Protein AF-A0A958FL76-F1 (afdb_monomer)

Radius of gyration: 14.58 Å; Cα contacts (8 Å, |Δi|>4): 180; chains: 1; bounding box: 33×25×36 Å

Nearest PDB structures (foldseek):
  4yz2-assembly1_A  TM=7.006E-01  e=4.751E-01  Streptococcus pneumoniae
  8gn6-assembly3_C  TM=6.668E-01  e=3.957E-01  Porphyromonas gingivalis
  4yw5-assembly1_A  TM=5.425E-01  e=5.366E-01  Streptococcus pneumoniae TIGR4
  7lbv-assembly1_A  TM=5.139E-01  e=4.470E-01  Cutibacterium acnes
  4yz3-assembly1_A  TM=5.208E-01  e=8.222E-01  Streptococcus pneumoniae TIGR4

Sequence (87 aa):
RHSVENMRTRPYPFITADNSFGPYRGRLYLVYAKNEPDGSGFKPDIWCRYSDDQGATWTSATRINDDPNPLDNHQWAPAIWCDKETG

Foldseek 3Di:
DDDDPNHDFQFDKDKDAQQAPDPQHGKIKIKGWDDVVPPLRQQTFIWIWIDSPNPPDIDPIDGDDDDPDSSPHHDGDDDDDHDHH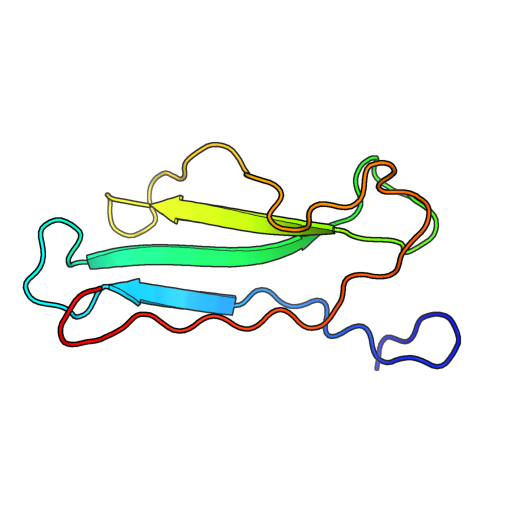HD

Mean predicted aligned error: 3.67 Å

pLDDT: mean 92.32, std 6.72, range [56.25, 98.75]

Secondary structure (DSSP, 8-state):
--EETTEE-----EEEE--SSSTTTT-EEEEEEEESSTTSSS-EEEEEEEESSTTS--PPPEE----S-TTT-----------TTT-

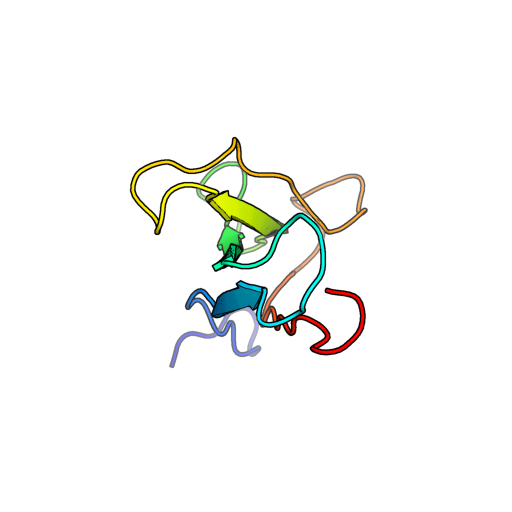Structure (mmCIF, N/CA/C/O backbone):
data_AF-A0A958FL76-F1
#
_entry.id   AF-A0A958FL76-F1
#
loop_
_atom_site.group_PDB
_atom_site.id
_atom_site.type_symbol
_atom_site.label_atom_id
_atom_site.label_alt_id
_atom_site.label_comp_id
_atom_site.label_asym_id
_atom_site.label_entity_id
_atom_site.label_seq_id
_atom_site.pdbx_PDB_ins_code
_atom_site.Cartn_x
_atom_site.Cartn_y
_atom_site.Cartn_z
_atom_site.occupancy
_atom_site.B_iso_or_equiv
_atom_site.auth_seq_id
_atom_site.auth_comp_id
_atom_site.auth_asym_id
_atom_site.auth_atom_id
_atom_site.pdbx_PDB_model_num
ATOM 1 N N . ARG A 1 1 ? 2.095 -15.586 -17.356 1.00 56.25 1 ARG A N 1
ATOM 2 C CA . ARG A 1 1 ? 3.082 -15.440 -16.256 1.00 56.25 1 ARG A CA 1
ATOM 3 C C . ARG A 1 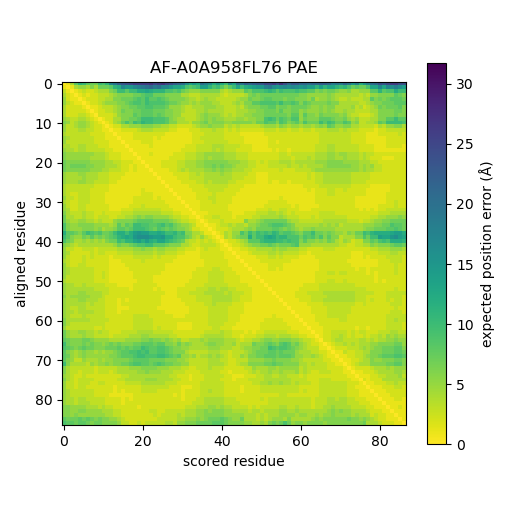1 ? 3.985 -14.270 -16.613 1.00 56.25 1 ARG A C 1
ATOM 5 O O . ARG A 1 1 ? 4.537 -14.309 -17.700 1.00 56.25 1 ARG A O 1
ATOM 12 N N . HIS A 1 2 ? 4.059 -13.231 -15.781 1.00 74.06 2 HIS A N 1
ATOM 13 C CA . HIS A 1 2 ? 4.989 -12.121 -16.008 1.00 74.06 2 HIS A CA 1
ATOM 14 C C . HIS A 1 2 ? 6.292 -12.418 -15.272 1.00 74.06 2 HIS A C 1
ATOM 16 O O . HIS A 1 2 ? 6.267 -12.803 -14.098 1.00 74.06 2 HIS A O 1
ATOM 22 N N . SER A 1 3 ? 7.400 -12.308 -15.995 1.00 85.06 3 SER A N 1
ATOM 23 C CA . SER A 1 3 ? 8.743 -12.518 -15.477 1.00 85.06 3 SER A CA 1
ATOM 24 C C . SER A 1 3 ? 9.670 -11.418 -15.963 1.00 85.06 3 SER A C 1
ATOM 26 O O . SER A 1 3 ? 9.559 -10.996 -17.112 1.00 85.06 3 SER A O 1
ATOM 28 N N . VAL A 1 4 ? 10.583 -11.004 -15.098 1.00 87.81 4 VAL A N 1
ATOM 29 C CA . VAL A 1 4 ? 11.654 -10.039 -15.363 1.00 87.81 4 VAL A CA 1
ATOM 30 C C . VAL A 1 4 ? 12.937 -10.739 -14.960 1.00 87.81 4 VAL A C 1
ATOM 32 O O . VAL A 1 4 ? 12.977 -11.326 -13.885 1.00 87.81 4 VAL A O 1
ATOM 35 N N . GLU A 1 5 ? 13.937 -10.769 -15.842 1.00 88.62 5 GLU A N 1
ATOM 36 C CA . GLU A 1 5 ? 15.234 -11.406 -15.550 1.00 88.62 5 GLU A CA 1
ATOM 37 C C . GLU A 1 5 ? 15.101 -12.848 -15.010 1.00 88.62 5 GLU A C 1
ATOM 39 O O . GLU A 1 5 ? 15.778 -13.262 -14.077 1.00 88.62 5 GLU A O 1
ATOM 44 N N . ASN A 1 6 ? 14.184 -13.631 -15.590 1.00 88.94 6 ASN A N 1
ATOM 45 C CA . ASN A 1 6 ? 13.839 -14.996 -15.159 1.00 88.94 6 ASN A CA 1
ATOM 46 C C . ASN A 1 6 ? 13.225 -15.124 -13.744 1.00 88.94 6 ASN A C 1
ATOM 48 O O . ASN A 1 6 ? 12.972 -16.239 -13.290 1.00 88.94 6 ASN A O 1
ATOM 52 N N . MET A 1 7 ? 12.886 -14.016 -13.080 1.00 86.88 7 MET A N 1
ATOM 53 C CA . MET A 1 7 ? 12.170 -13.972 -11.803 1.00 86.88 7 MET A CA 1
ATOM 54 C C . MET A 1 7 ? 10.679 -13.667 -12.000 1.00 86.88 7 MET A C 1
ATOM 56 O O . MET A 1 7 ? 10.291 -12.865 -12.848 1.00 86.88 7 MET A O 1
ATOM 60 N N . ARG A 1 8 ? 9.805 -14.288 -11.199 1.00 87.06 8 ARG A N 1
ATOM 61 C CA . ARG A 1 8 ? 8.366 -13.975 -11.170 1.00 87.06 8 ARG A CA 1
ATOM 62 C C . ARG A 1 8 ? 8.126 -12.642 -10.455 1.00 87.06 8 ARG A C 1
ATOM 64 O O . ARG A 1 8 ? 8.557 -12.475 -9.325 1.00 87.06 8 ARG A O 1
ATOM 71 N N . THR A 1 9 ? 7.324 -11.764 -11.052 1.00 85.94 9 THR A N 1
ATOM 72 C CA . THR A 1 9 ? 7.124 -10.396 -10.537 1.00 85.94 9 THR A CA 1
ATOM 73 C C . THR A 1 9 ? 5.944 -10.223 -9.577 1.00 85.94 9 THR A C 1
ATOM 75 O O . THR A 1 9 ? 5.935 -9.313 -8.764 1.00 85.94 9 THR A O 1
ATOM 78 N N . ARG A 1 10 ? 4.931 -11.101 -9.629 1.00 85.12 10 ARG A N 1
ATOM 79 C CA . ARG A 1 10 ? 3.706 -11.018 -8.795 1.00 85.12 10 ARG A CA 1
ATOM 80 C C . ARG A 1 10 ? 3.143 -9.570 -8.705 1.00 85.12 10 ARG A C 1
ATOM 82 O O . ARG A 1 10 ? 3.104 -8.997 -7.624 1.00 85.12 10 ARG A O 1
ATOM 89 N N . PRO A 1 11 ? 2.686 -8.993 -9.832 1.00 79.56 11 PRO A N 1
ATOM 90 C CA . PRO A 1 11 ? 2.443 -7.550 -9.963 1.00 79.56 11 PRO A CA 1
ATOM 91 C C . PRO A 1 11 ? 1.106 -7.063 -9.378 1.00 79.56 11 PRO A C 1
ATOM 93 O O . PRO A 1 11 ? 0.758 -5.899 -9.533 1.00 79.56 11 PRO A O 1
ATOM 96 N N . TYR A 1 12 ? 0.309 -7.949 -8.783 1.00 88.75 12 TYR A N 1
ATOM 97 C CA . TYR A 1 12 ? -1.005 -7.588 -8.261 1.00 88.75 12 TYR A CA 1
ATOM 98 C C . TYR A 1 12 ? -0.907 -7.021 -6.837 1.00 88.75 12 TYR A C 1
ATOM 100 O O . TYR A 1 12 ? -0.058 -7.470 -6.062 1.00 88.75 12 TYR A O 1
ATOM 108 N N . PRO A 1 13 ? -1.780 -6.064 -6.485 1.00 95.25 13 PRO A N 1
ATOM 109 C CA . PRO A 1 13 ? -1.822 -5.483 -5.152 1.00 95.25 13 PRO A CA 1
ATOM 110 C C . PRO A 1 13 ? -2.340 -6.476 -4.105 1.00 95.25 13 PRO A C 1
ATOM 112 O O . PRO A 1 13 ? -3.020 -7.453 -4.428 1.00 95.25 13 PRO A O 1
ATOM 115 N N . PHE A 1 14 ? -2.072 -6.170 -2.838 1.00 97.56 14 PHE A N 1
ATOM 116 C CA . PHE A 1 14 ? -2.660 -6.834 -1.678 1.00 97.56 14 PHE A CA 1
ATOM 117 C C . PHE A 1 14 ? -3.309 -5.807 -0.768 1.00 97.56 14 PHE A C 1
ATOM 119 O O . PHE A 1 14 ? -2.804 -4.697 -0.617 1.00 97.56 14 PHE A O 1
ATOM 126 N N . ILE A 1 15 ? -4.409 -6.202 -0.139 1.00 97.75 15 ILE A N 1
ATOM 127 C CA . ILE A 1 15 ? -5.163 -5.351 0.771 1.00 97.75 15 ILE A CA 1
ATOM 128 C C . ILE A 1 15 ? -5.514 -6.130 2.035 1.00 97.75 15 ILE A C 1
ATOM 130 O O . ILE A 1 15 ? -5.842 -7.315 1.962 1.00 97.75 15 ILE A O 1
ATOM 134 N N . THR A 1 16 ? -5.454 -5.464 3.182 1.00 98.06 16 THR A N 1
ATOM 135 C CA . THR A 1 16 ? -5.976 -5.975 4.453 1.00 98.06 16 THR A CA 1
ATOM 136 C C . THR A 1 16 ? -6.781 -4.891 5.154 1.00 98.06 16 THR A C 1
ATOM 138 O O . THR A 1 16 ? -6.573 -3.703 4.909 1.00 98.06 16 THR A O 1
ATOM 141 N N . ALA A 1 17 ? -7.689 -5.305 6.030 1.00 97.88 17 ALA A N 1
ATOM 142 C CA . ALA A 1 17 ? -8.384 -4.415 6.947 1.00 97.88 17 ALA A CA 1
ATOM 143 C C . ALA A 1 17 ? -7.819 -4.580 8.360 1.00 97.88 17 ALA A C 1
ATOM 145 O O . ALA A 1 17 ? -7.457 -5.695 8.753 1.00 97.88 17 ALA A O 1
ATOM 146 N N . ASP A 1 18 ? -7.801 -3.491 9.122 1.00 98.25 18 ASP A N 1
ATOM 147 C CA . ASP A 1 18 ? -7.614 -3.543 10.565 1.00 98.25 18 ASP A CA 1
ATOM 148 C C . ASP A 1 18 ? -8.852 -4.140 11.233 1.00 98.25 18 ASP A C 1
ATOM 150 O O . ASP A 1 18 ? -9.924 -3.531 11.282 1.00 98.25 18 ASP A O 1
ATOM 154 N N . ASN A 1 19 ? -8.702 -5.369 11.721 1.00 96.19 19 ASN A N 1
ATOM 155 C CA . ASN A 1 19 ? -9.755 -6.110 12.411 1.00 96.19 19 ASN A CA 1
ATOM 156 C C . ASN A 1 19 ? -9.580 -6.096 13.936 1.00 96.19 19 ASN A C 1
ATOM 158 O O . ASN A 1 19 ? -10.274 -6.843 14.637 1.00 96.19 19 ASN A O 1
ATOM 162 N N . SER A 1 20 ? -8.662 -5.273 14.445 1.00 97.25 20 SER A N 1
ATOM 163 C CA . SER A 1 20 ? -8.418 -5.124 15.870 1.00 97.25 20 SER A CA 1
ATOM 164 C C . SER A 1 20 ? -9.532 -4.350 16.575 1.00 97.25 20 SER A C 1
ATOM 166 O O . SER A 1 20 ? -10.523 -3.906 15.984 1.00 97.25 20 SER A O 1
ATOM 168 N N . PHE A 1 21 ? -9.411 -4.221 17.892 1.00 95.56 21 PHE A N 1
ATOM 169 C CA . PHE A 1 21 ? -10.226 -3.298 18.690 1.00 95.56 21 PHE A CA 1
ATOM 170 C C . PHE A 1 21 ? -9.489 -1.974 18.958 1.00 95.56 21 PHE A C 1
ATOM 172 O O . PHE A 1 21 ? -9.908 -1.206 19.822 1.00 95.56 21 PHE A O 1
ATOM 179 N N . GLY A 1 22 ? -8.398 -1.717 18.228 1.00 95.00 22 GLY A N 1
ATOM 180 C CA . GLY A 1 22 ? -7.603 -0.501 18.317 1.00 95.00 22 GLY A CA 1
ATOM 181 C C . GLY A 1 22 ? -8.235 0.709 17.614 1.00 95.00 22 GLY A C 1
ATOM 182 O O . GLY A 1 22 ? -9.306 0.614 17.006 1.00 95.00 22 GLY A O 1
ATOM 183 N N . PRO A 1 23 ? -7.565 1.873 17.677 1.00 95.69 23 PRO A N 1
ATOM 184 C CA . PRO A 1 23 ? -8.091 3.140 17.165 1.00 95.69 23 PRO A CA 1
ATOM 185 C C . PRO A 1 23 ? -8.263 3.185 15.640 1.00 95.69 23 PRO A C 1
ATOM 187 O O . PRO A 1 23 ? -9.003 4.033 15.150 1.00 95.69 23 PRO A O 1
ATOM 190 N N . TYR A 1 24 ? -7.604 2.294 14.893 1.00 97.06 24 TYR A N 1
ATO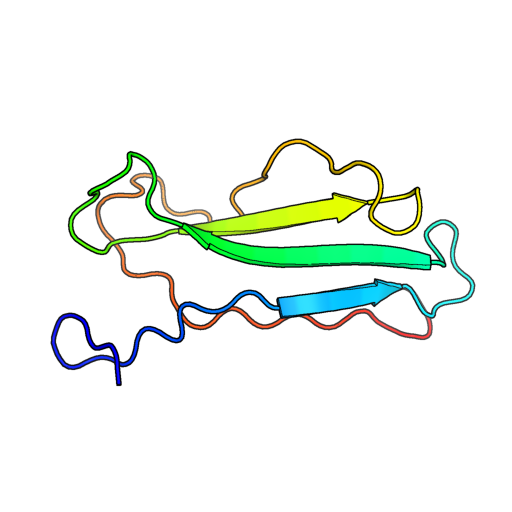M 191 C CA . TYR A 1 24 ? -7.665 2.249 13.429 1.00 97.06 24 TYR A CA 1
ATOM 192 C C . TYR A 1 24 ? -8.559 1.131 12.888 1.00 97.06 24 TYR A C 1
ATOM 194 O O . TYR A 1 24 ? -8.526 0.856 11.691 1.00 97.06 24 TYR A O 1
ATOM 202 N N . ARG A 1 25 ? -9.390 0.505 13.733 1.00 97.06 25 ARG A N 1
ATOM 203 C CA . ARG A 1 25 ? -10.322 -0.548 13.311 1.00 97.06 25 ARG A CA 1
ATOM 204 C C . ARG A 1 25 ? -11.117 -0.130 12.069 1.00 97.06 25 ARG A C 1
ATOM 206 O O . ARG A 1 25 ? -11.801 0.890 12.065 1.00 97.06 25 ARG A O 1
ATOM 213 N N . GLY A 1 26 ? -11.080 -0.973 11.041 1.00 97.50 26 GLY A N 1
ATOM 214 C CA . GLY A 1 26 ? -11.731 -0.746 9.752 1.00 97.50 26 GLY A CA 1
ATOM 215 C C . GLY A 1 26 ? -10.864 -0.028 8.715 1.00 97.50 26 GLY A C 1
ATOM 216 O O . GLY A 1 26 ? -11.249 -0.010 7.545 1.00 97.50 26 GLY A O 1
ATOM 217 N N . ARG A 1 27 ? -9.690 0.505 9.092 1.00 98.50 27 ARG A N 1
ATOM 218 C CA . ARG A 1 27 ? -8.724 1.066 8.140 1.00 98.50 27 ARG A CA 1
ATOM 219 C C . ARG A 1 27 ? -8.293 -0.001 7.145 1.00 98.50 27 ARG A C 1
ATOM 221 O O . ARG A 1 27 ? -7.942 -1.119 7.524 1.00 98.50 27 ARG A O 1
ATOM 228 N N . LEU A 1 28 ? -8.290 0.360 5.868 1.00 98.69 28 LEU A N 1
ATOM 229 C CA . LEU A 1 28 ? -7.765 -0.483 4.801 1.00 98.69 28 LEU A CA 1
ATOM 230 C C . LEU A 1 28 ? -6.311 -0.115 4.534 1.00 98.69 28 LEU A C 1
ATOM 232 O O . LEU A 1 28 ? -6.006 1.063 4.376 1.00 98.69 28 LEU A O 1
ATOM 236 N N . TYR A 1 29 ? -5.440 -1.111 4.414 1.00 98.25 29 TYR A N 1
ATOM 237 C CA . TYR A 1 29 ? -4.049 -0.944 3.996 1.00 98.25 29 TYR A CA 1
ATOM 238 C C . TYR A 1 29 ? -3.830 -1.654 2.664 1.00 98.25 29 TYR A C 1
ATOM 240 O O . TYR A 1 29 ? -4.134 -2.839 2.543 1.00 98.25 29 TYR A O 1
ATOM 248 N N . LEU A 1 30 ? -3.296 -0.936 1.677 1.00 98.25 30 LEU A N 1
ATOM 249 C CA . LEU A 1 30 ? -3.042 -1.411 0.318 1.00 98.25 30 LEU A CA 1
ATOM 250 C C . LEU A 1 30 ? -1.541 -1.378 0.036 1.00 98.25 30 LEU A C 1
ATOM 252 O O . LEU A 1 30 ? -0.942 -0.305 0.092 1.00 98.25 30 LEU A O 1
ATOM 256 N N . VAL A 1 31 ? -0.963 -2.520 -0.343 1.00 97.88 31 VAL A N 1
ATOM 257 C CA . VAL A 1 31 ? 0.439 -2.630 -0.776 1.00 97.88 31 VAL A CA 1
ATOM 258 C C . VAL A 1 31 ? 0.552 -3.122 -2.211 1.00 97.88 31 VAL A C 1
ATOM 260 O O . VAL A 1 31 ? -0.200 -3.997 -2.647 1.00 97.88 31 VAL A O 1
ATOM 263 N N . TYR A 1 32 ? 1.489 -2.554 -2.964 1.00 95.94 32 TYR A N 1
ATOM 264 C CA . TYR A 1 32 ? 1.690 -2.873 -4.376 1.00 95.94 32 TYR A CA 1
ATOM 265 C C . TYR A 1 32 ? 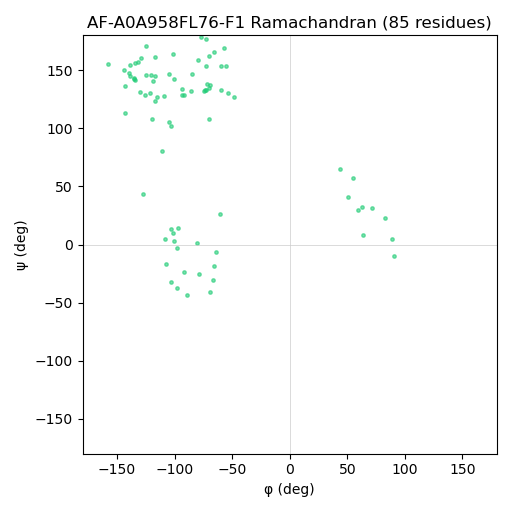3.105 -2.529 -4.837 1.00 95.94 32 TYR A C 1
ATOM 267 O O . TYR A 1 32 ? 3.763 -1.662 -4.266 1.00 95.94 32 TYR A O 1
ATOM 275 N N . ALA A 1 33 ? 3.554 -3.212 -5.890 1.00 93.75 33 ALA A N 1
ATOM 276 C CA . ALA A 1 33 ? 4.785 -2.874 -6.593 1.00 93.75 33 ALA A CA 1
ATOM 277 C C . ALA A 1 33 ? 4.488 -1.810 -7.662 1.00 93.75 33 ALA A C 1
ATOM 279 O O . ALA A 1 33 ? 3.538 -1.967 -8.436 1.00 93.75 33 ALA A O 1
ATOM 280 N N . LYS A 1 34 ? 5.288 -0.742 -7.721 1.00 91.31 34 LYS A N 1
ATOM 281 C CA . LYS A 1 34 ? 5.173 0.320 -8.734 1.00 91.31 34 LYS A CA 1
ATOM 282 C C . LYS A 1 34 ? 6.560 0.813 -9.136 1.00 91.31 34 LYS A C 1
ATOM 284 O O . LYS A 1 34 ? 7.404 1.054 -8.278 1.00 91.31 34 LYS A O 1
ATOM 289 N N . ASN A 1 35 ? 6.760 0.997 -10.437 1.00 89.69 35 ASN A N 1
ATOM 290 C CA . ASN A 1 35 ? 7.921 1.702 -10.968 1.00 89.69 35 ASN A CA 1
ATOM 291 C C . ASN A 1 35 ? 7.820 3.197 -10.632 1.00 89.69 35 ASN A C 1
ATOM 293 O O . ASN A 1 35 ? 6.758 3.796 -10.803 1.00 89.69 35 ASN A O 1
ATOM 297 N N . GLU A 1 36 ? 8.917 3.791 -10.173 1.00 87.19 36 GLU A N 1
ATOM 298 C CA . GLU A 1 36 ? 9.030 5.236 -9.986 1.00 87.19 36 GLU A CA 1
ATOM 299 C C . GLU A 1 36 ? 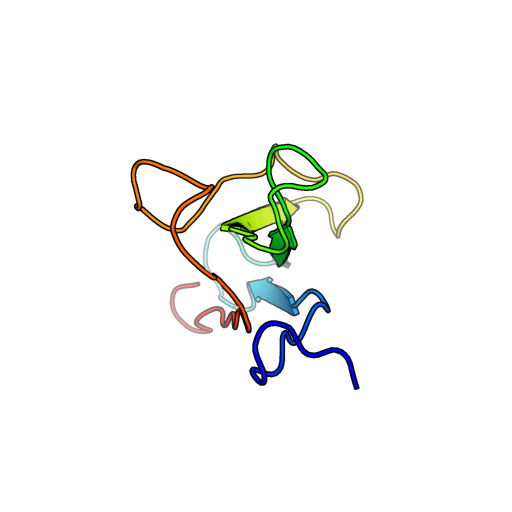10.454 5.684 -10.364 1.00 87.19 36 GLU A C 1
ATOM 301 O O . GLU A 1 36 ? 11.409 5.303 -9.685 1.00 87.19 36 GLU A O 1
ATOM 306 N N . PRO A 1 37 ? 10.629 6.466 -11.446 1.00 87.75 37 PRO A N 1
ATOM 307 C CA . PRO A 1 37 ? 9.605 6.892 -12.405 1.00 87.75 37 PRO A CA 1
ATOM 308 C C . PRO A 1 37 ? 9.021 5.727 -13.222 1.00 87.75 37 PRO A C 1
ATOM 310 O O . PRO A 1 37 ? 9.585 4.630 -13.287 1.00 87.75 37 PRO A O 1
ATOM 313 N N . ASP A 1 38 ? 7.890 5.973 -13.887 1.00 85.31 38 ASP A N 1
ATOM 314 C CA . ASP A 1 38 ? 7.318 5.019 -14.839 1.00 85.31 38 ASP A CA 1
ATOM 315 C C . ASP A 1 38 ? 8.368 4.614 -15.889 1.00 85.31 38 ASP A C 1
ATOM 317 O O . ASP A 1 38 ? 9.040 5.451 -16.490 1.00 85.31 38 ASP A O 1
ATOM 321 N N . GLY A 1 39 ? 8.517 3.306 -16.112 1.00 78.44 39 GLY A N 1
ATOM 322 C CA . GLY A 1 39 ? 9.520 2.779 -17.039 1.00 78.44 39 GLY A CA 1
ATOM 323 C C . GLY A 1 39 ? 10.934 2.633 -16.461 1.00 78.44 39 GLY A C 1
ATOM 324 O O . GLY A 1 39 ? 11.875 2.538 -17.246 1.00 78.44 39 GLY A O 1
ATOM 325 N N . SER A 1 40 ? 11.094 2.533 -15.133 1.00 80.94 40 SER A N 1
ATOM 326 C CA . SER A 1 40 ? 12.358 2.290 -14.397 1.00 80.94 40 SER A CA 1
ATOM 327 C C . SER A 1 40 ? 13.094 0.965 -14.707 1.00 80.94 40 SER A C 1
ATOM 329 O O . SER A 1 40 ? 13.822 0.434 -13.875 1.00 80.94 40 SER A O 1
ATOM 331 N N . GLY A 1 41 ? 12.922 0.379 -15.895 1.00 83.81 41 GLY A N 1
ATOM 332 C CA . GLY A 1 41 ? 13.613 -0.855 -16.284 1.00 83.81 41 GLY A CA 1
ATOM 333 C C . GLY A 1 41 ? 13.109 -2.098 -15.552 1.00 83.81 41 GLY A C 1
ATOM 334 O O . GLY A 1 41 ? 13.877 -3.027 -15.331 1.00 83.81 41 GLY A O 1
ATOM 335 N N . PHE A 1 42 ? 11.821 -2.117 -15.192 1.00 87.7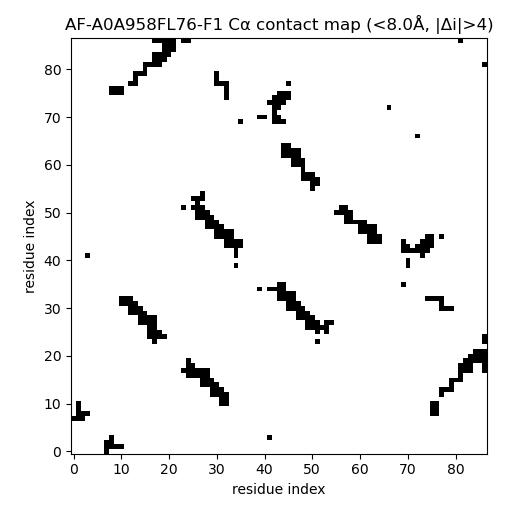5 42 PHE A N 1
ATOM 336 C CA . PHE A 1 42 ? 11.197 -3.187 -14.405 1.00 87.75 42 PHE A CA 1
ATOM 337 C C . PHE A 1 42 ? 11.774 -3.334 -12.993 1.00 87.75 42 PHE A C 1
ATOM 339 O O . PHE A 1 42 ? 11.793 -4.437 -12.453 1.00 87.75 42 PHE A O 1
ATOM 346 N N . LYS A 1 43 ? 12.197 -2.215 -12.405 1.00 90.81 43 LYS A N 1
ATOM 347 C CA . LYS A 1 43 ? 12.681 -2.110 -11.031 1.00 90.81 43 LYS A CA 1
ATOM 348 C C . LYS A 1 43 ? 11.670 -1.315 -10.212 1.00 90.81 43 LYS A C 1
ATOM 350 O O . LYS A 1 43 ? 11.776 -0.090 -10.121 1.00 90.81 43 LYS A O 1
ATOM 355 N N . PRO A 1 44 ? 10.590 -1.966 -9.763 1.00 92.12 44 PRO A N 1
ATOM 356 C CA . PRO A 1 44 ? 9.617 -1.317 -8.913 1.00 92.12 44 PRO A CA 1
ATOM 357 C C . PRO A 1 44 ? 10.110 -1.265 -7.475 1.00 92.12 44 PRO A C 1
ATOM 359 O O . PRO A 1 44 ? 10.885 -2.111 -7.028 1.00 92.12 44 PRO A O 1
ATOM 362 N N . ASP A 1 45 ? 9.516 -0.327 -6.758 1.00 93.75 45 ASP A N 1
ATOM 363 C CA . ASP A 1 45 ? 9.523 -0.241 -5.308 1.00 93.75 45 ASP A CA 1
ATOM 364 C C . ASP A 1 45 ? 8.192 -0.746 -4.740 1.00 93.75 45 ASP A C 1
ATOM 366 O O . ASP A 1 45 ? 7.185 -0.840 -5.458 1.00 93.75 45 ASP A O 1
ATOM 370 N N . ILE A 1 46 ? 8.162 -1.038 -3.436 1.00 94.75 46 ILE A N 1
ATOM 371 C CA . ILE A 1 46 ? 6.919 -1.367 -2.735 1.00 94.75 46 ILE A CA 1
ATOM 372 C C . ILE A 1 46 ? 6.338 -0.108 -2.107 1.00 94.75 46 ILE A C 1
ATOM 374 O O . ILE A 1 46 ? 6.992 0.601 -1.342 1.00 94.75 46 ILE A O 1
ATOM 378 N N . TRP A 1 47 ? 5.065 0.126 -2.395 1.00 96.06 47 TRP A N 1
ATOM 379 C CA . TRP A 1 47 ? 4.320 1.285 -1.931 1.00 96.06 47 TRP A CA 1
ATOM 380 C C . TRP A 1 47 ? 3.164 0.856 -1.040 1.00 96.06 47 TRP A C 1
ATOM 382 O O . TRP A 1 47 ? 2.526 -0.163 -1.304 1.00 96.06 47 TRP A O 1
ATOM 392 N N . CYS A 1 48 ? 2.867 1.661 -0.019 1.00 97.88 48 CYS A N 1
ATOM 393 C CA . CYS A 1 48 ? 1.692 1.517 0.834 1.00 97.88 48 CYS A CA 1
ATOM 394 C C . CYS A 1 48 ? 0.811 2.768 0.775 1.00 97.88 48 CYS A C 1
ATOM 396 O O . CYS A 1 48 ? 1.299 3.896 0.655 1.00 97.88 48 CYS A O 1
ATOM 398 N N . ARG A 1 49 ? -0.500 2.559 0.878 1.00 98.44 49 ARG A N 1
ATOM 399 C CA . ARG A 1 49 ? -1.522 3.589 1.106 1.00 98.44 49 ARG A CA 1
ATOM 400 C C . ARG A 1 49 ? -2.532 3.049 2.104 1.00 98.44 49 ARG A C 1
ATOM 402 O O . ARG A 1 49 ? -2.737 1.836 2.159 1.00 98.44 49 ARG A O 1
ATOM 409 N N . TYR A 1 50 ? -3.207 3.936 2.826 1.00 98.56 50 TYR A N 1
ATOM 410 C CA . TYR A 1 50 ? -4.349 3.537 3.641 1.00 98.56 50 TYR A CA 1
ATOM 411 C C . TYR A 1 50 ? -5.583 4.402 3.393 1.00 98.56 50 TYR A C 1
ATOM 413 O O . TYR A 1 50 ? -5.482 5.507 2.856 1.00 98.56 50 TYR A O 1
ATOM 421 N N . SER A 1 51 ? -6.739 3.861 3.768 1.00 98.75 51 SER A N 1
ATOM 422 C CA . SER A 1 51 ? -8.047 4.514 3.717 1.00 98.75 51 SER A CA 1
ATOM 423 C C . SER A 1 51 ? -8.750 4.360 5.062 1.00 98.75 51 SER A C 1
ATOM 425 O O . SER A 1 51 ? -8.831 3.252 5.594 1.00 98.75 51 SER A O 1
ATOM 427 N N . ASP A 1 52 ? -9.269 5.473 5.580 1.00 98.50 52 ASP A N 1
ATOM 428 C CA . ASP A 1 52 ? -10.072 5.540 6.811 1.00 98.50 52 ASP A CA 1
ATOM 429 C C . ASP A 1 52 ? -11.585 5.573 6.547 1.00 98.50 52 ASP A C 1
ATOM 431 O O . ASP A 1 52 ? -12.387 5.573 7.476 1.00 98.50 52 ASP A O 1
ATOM 435 N N . ASP A 1 53 ? -11.993 5.604 5.280 1.00 97.94 53 ASP A N 1
ATOM 436 C CA . ASP A 1 53 ? -13.365 5.864 4.843 1.00 97.94 53 ASP A CA 1
ATOM 437 C C . ASP A 1 53 ? -13.882 4.772 3.896 1.00 97.94 53 ASP A C 1
ATOM 439 O O . ASP A 1 53 ? -14.531 5.034 2.884 1.00 97.94 53 ASP A O 1
ATOM 443 N N . GLN A 1 54 ? -13.603 3.513 4.249 1.00 96.50 54 GLN A N 1
ATOM 444 C CA . GLN A 1 54 ? -14.090 2.320 3.538 1.00 96.50 54 GLN A CA 1
ATOM 445 C C . GLN A 1 54 ? -13.660 2.266 2.060 1.00 96.50 54 GLN A C 1
ATOM 447 O O . GLN A 1 54 ? -14.344 1.685 1.218 1.00 96.50 54 GLN A O 1
ATOM 452 N N . GLY A 1 55 ? -12.504 2.850 1.740 1.00 97.94 55 GLY A N 1
ATOM 453 C CA . GLY A 1 55 ? -11.922 2.857 0.401 1.00 97.94 55 GLY A CA 1
ATOM 454 C C . GLY A 1 55 ? -12.356 4.028 -0.479 1.00 97.94 55 GLY A C 1
ATOM 455 O O . GLY A 1 55 ? -11.964 4.045 -1.648 1.00 97.94 55 GLY A O 1
ATOM 456 N N . ALA A 1 56 ? -13.128 4.990 0.043 1.00 98.44 56 ALA A N 1
ATOM 457 C CA . ALA A 1 56 ? -13.578 6.151 -0.723 1.00 98.44 56 ALA A CA 1
ATOM 458 C C . ALA A 1 56 ? -12.425 7.115 -1.048 1.00 98.44 56 ALA A C 1
ATOM 460 O O . ALA A 1 56 ? -12.320 7.597 -2.178 1.00 98.44 56 ALA A O 1
ATOM 461 N N . THR A 1 57 ? -11.522 7.350 -0.096 1.00 98.62 57 THR A N 1
ATOM 462 C CA . THR A 1 57 ? -10.295 8.124 -0.283 1.00 98.62 57 THR A CA 1
ATOM 463 C C . THR A 1 57 ? -9.082 7.392 0.284 1.00 98.62 57 THR A C 1
ATOM 465 O O . THR A 1 57 ? -9.186 6.497 1.119 1.00 98.62 57 THR A O 1
ATOM 468 N N . TRP A 1 58 ? -7.901 7.746 -0.226 1.00 98.69 58 TRP A N 1
ATOM 469 C CA . TRP A 1 58 ? -6.633 7.115 0.132 1.00 98.69 58 TRP A CA 1
ATOM 470 C C . TRP A 1 58 ? -5.570 8.185 0.359 1.00 98.69 58 TRP A C 1
ATOM 472 O O . TRP A 1 58 ? -5.494 9.150 -0.407 1.00 98.69 58 TRP A O 1
ATOM 482 N N . THR A 1 59 ? -4.696 7.986 1.348 1.00 98.75 59 THR A N 1
ATOM 483 C CA . THR A 1 59 ? -3.531 8.860 1.586 1.00 98.75 59 THR A CA 1
ATOM 484 C C . THR A 1 59 ? -2.620 8.963 0.370 1.00 98.75 59 THR A C 1
ATOM 486 O O . THR A 1 59 ? -2.729 8.161 -0.552 1.00 98.75 59 THR A O 1
ATOM 489 N N . SER A 1 60 ? -1.654 9.884 0.346 1.00 98.12 60 SER A N 1
ATOM 490 C CA . SER A 1 60 ? -0.534 9.774 -0.601 1.00 98.12 60 SER A CA 1
ATOM 491 C C . SER A 1 60 ? 0.179 8.419 -0.460 1.00 98.12 60 SER A C 1
ATOM 493 O O . SER A 1 60 ? 0.113 7.770 0.587 1.00 98.12 60 SER A O 1
ATOM 495 N N . ALA A 1 61 ? 0.809 7.961 -1.545 1.00 96.75 61 ALA A N 1
ATOM 496 C CA . ALA A 1 61 ? 1.602 6.737 -1.531 1.00 96.75 61 ALA A CA 1
ATOM 497 C C . ALA A 1 61 ? 2.916 6.953 -0.781 1.00 96.75 61 ALA A C 1
ATOM 499 O O . ALA A 1 61 ? 3.623 7.925 -1.038 1.00 96.75 61 ALA A O 1
ATOM 500 N N . THR A 1 62 ? 3.237 6.020 0.110 1.00 96.81 62 THR A N 1
ATOM 501 C CA . THR A 1 62 ? 4.500 5.983 0.849 1.00 96.81 62 THR A CA 1
ATOM 502 C C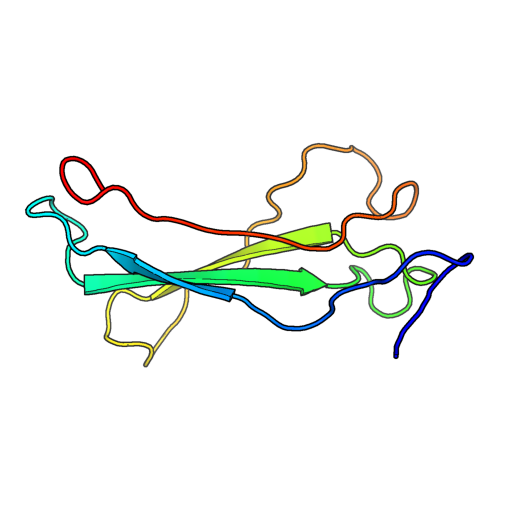 . THR A 1 62 ? 5.334 4.822 0.334 1.00 96.81 62 THR A C 1
ATOM 504 O O . THR A 1 62 ? 4.838 3.695 0.286 1.00 96.81 62 THR A O 1
ATOM 507 N N . ARG A 1 63 ? 6.588 5.079 -0.047 1.00 94.88 63 ARG A N 1
ATOM 508 C CA . ARG A 1 63 ? 7.552 4.023 -0.372 1.00 94.88 63 ARG A CA 1
ATOM 509 C C . ARG A 1 63 ? 8.019 3.341 0.912 1.00 94.88 63 ARG A C 1
ATOM 511 O O . ARG A 1 63 ? 8.326 4.031 1.880 1.00 94.88 63 ARG A O 1
ATOM 518 N N . ILE A 1 64 ? 8.038 2.011 0.920 1.00 94.50 64 ILE A N 1
ATOM 519 C CA . ILE A 1 64 ? 8.263 1.212 2.136 1.00 94.50 64 ILE A CA 1
ATOM 520 C C . ILE A 1 64 ? 9.677 0.641 2.208 1.00 94.50 64 ILE A C 1
ATOM 522 O O . ILE A 1 64 ? 10.217 0.506 3.301 1.00 94.50 64 ILE A O 1
ATOM 526 N N . ASN A 1 65 ? 10.284 0.321 1.068 1.00 92.44 65 ASN A N 1
ATOM 527 C CA . ASN A 1 65 ? 11.694 -0.053 1.009 1.00 92.44 65 ASN A CA 1
ATOM 528 C C . ASN A 1 65 ? 12.611 1.166 1.218 1.00 92.44 65 ASN A C 1
ATOM 530 O O . ASN A 1 65 ? 12.236 2.312 0.947 1.00 92.44 65 ASN A O 1
ATOM 534 N N . ASP A 1 66 ? 13.816 0.902 1.718 1.00 89.94 66 ASP A N 1
ATOM 535 C CA . ASP A 1 66 ? 14.770 1.887 2.232 1.00 89.94 66 ASP A CA 1
ATOM 536 C C . ASP A 1 66 ? 15.990 2.105 1.328 1.00 89.94 66 ASP A C 1
ATOM 538 O O . ASP A 1 66 ? 16.885 2.878 1.681 1.00 89.94 66 ASP A O 1
ATOM 542 N N . ASP A 1 67 ? 16.040 1.484 0.145 1.00 88.38 67 ASP A N 1
ATOM 543 C CA . ASP A 1 67 ? 17.185 1.663 -0.733 1.00 88.38 67 ASP A CA 1
ATOM 544 C C . ASP A 1 67 ? 17.250 3.091 -1.319 1.00 88.38 67 ASP A C 1
ATOM 546 O O . ASP A 1 67 ? 16.230 3.677 -1.718 1.00 88.38 67 ASP A O 1
ATOM 550 N N . PRO A 1 68 ? 18.454 3.700 -1.367 1.00 87.00 68 PRO A N 1
ATOM 551 C CA . PRO A 1 68 ? 18.592 5.105 -1.748 1.00 87.00 68 PRO A CA 1
ATOM 552 C C . PRO A 1 68 ? 18.222 5.381 -3.205 1.00 87.00 68 PRO A C 1
ATOM 554 O O . PRO A 1 68 ? 17.767 6.478 -3.523 1.00 87.00 68 PRO A O 1
ATOM 557 N N . ASN A 1 69 ? 18.428 4.401 -4.088 1.00 87.38 69 ASN A N 1
ATOM 558 C CA . ASN A 1 69 ? 18.223 4.542 -5.520 1.00 87.38 69 ASN A CA 1
ATOM 559 C C . ASN A 1 69 ? 17.160 3.543 -6.016 1.00 87.38 69 ASN A C 1
ATOM 561 O O . ASN A 1 69 ? 17.474 2.361 -6.154 1.00 87.38 69 ASN A O 1
ATOM 565 N N . PRO A 1 70 ? 15.949 4.013 -6.374 1.00 81.69 70 PRO A N 1
ATOM 566 C CA . PRO A 1 70 ? 14.845 3.160 -6.838 1.00 81.69 70 PRO A CA 1
ATOM 567 C C . PRO A 1 70 ? 15.136 2.426 -8.159 1.00 81.69 70 PRO A C 1
ATOM 569 O O . PRO A 1 70 ? 14.338 1.620 -8.626 1.00 81.69 70 PRO A O 1
ATOM 572 N N . LEU A 1 71 ? 16.263 2.731 -8.809 1.00 87.12 71 LEU A N 1
ATOM 573 C CA . LEU A 1 71 ? 16.657 2.169 -10.098 1.00 87.12 71 LEU A CA 1
ATOM 574 C C . LEU A 1 71 ? 17.685 1.045 -9.986 1.00 87.12 71 LEU A C 1
ATOM 576 O O . LEU A 1 71 ? 18.136 0.550 -11.022 1.00 87.12 71 LEU A O 1
ATOM 580 N N . ASP A 1 72 ? 18.085 0.641 -8.783 1.00 89.44 72 ASP A N 1
ATOM 581 C CA . ASP A 1 72 ? 19.139 -0.362 -8.622 1.00 89.44 72 ASP A CA 1
ATOM 582 C C . ASP A 1 72 ? 18.578 -1.763 -8.385 1.00 89.44 72 ASP A C 1
ATOM 584 O O . ASP A 1 72 ? 19.093 -2.723 -8.967 1.00 89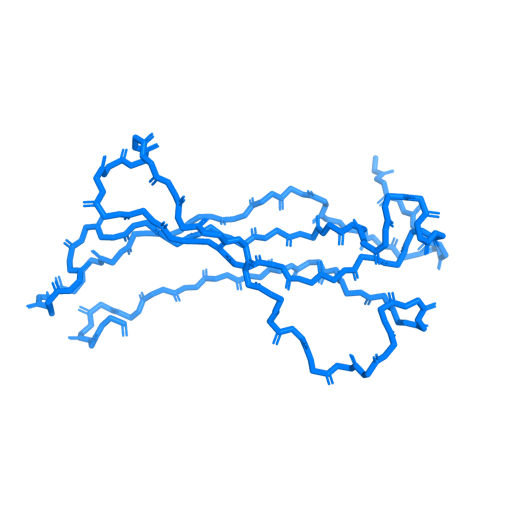.44 72 ASP A O 1
ATOM 588 N N . ASN A 1 73 ? 17.479 -1.874 -7.637 1.00 89.88 73 ASN A N 1
ATOM 589 C CA . ASN A 1 73 ? 16.993 -3.141 -7.095 1.00 89.88 73 ASN A CA 1
ATOM 590 C C . ASN A 1 73 ? 15.617 -3.552 -7.627 1.00 89.88 73 ASN A C 1
ATOM 592 O O . ASN A 1 73 ? 14.844 -2.752 -8.140 1.00 89.88 73 ASN A O 1
ATOM 596 N N . HIS A 1 74 ? 15.303 -4.838 -7.476 1.00 89.94 74 HIS A N 1
ATOM 597 C CA . HIS A 1 74 ? 14.011 -5.411 -7.846 1.00 89.94 74 HIS A CA 1
ATOM 598 C C . HIS A 1 74 ? 13.175 -5.688 -6.597 1.00 89.94 74 HIS A C 1
ATOM 600 O O . HIS A 1 74 ? 13.428 -6.684 -5.918 1.00 89.94 74 HIS A O 1
ATOM 606 N N . GLN A 1 75 ? 12.153 -4.873 -6.318 1.00 91.19 75 GLN A N 1
ATOM 607 C CA . GLN A 1 75 ? 11.252 -5.107 -5.183 1.00 91.19 75 GLN A CA 1
ATOM 608 C C . GLN A 1 75 ? 9.914 -5.688 -5.650 1.00 91.19 75 GLN A C 1
ATOM 610 O O . GLN A 1 75 ? 9.028 -4.997 -6.148 1.00 91.19 75 GLN A O 1
ATOM 615 N N . TRP A 1 76 ? 9.743 -6.997 -5.481 1.00 91.12 76 TRP A N 1
ATOM 616 C CA . TRP A 1 76 ? 8.559 -7.720 -5.946 1.00 91.12 76 TRP A CA 1
ATOM 617 C C . TRP A 1 76 ? 7.877 -8.497 -4.829 1.00 91.12 76 TRP A C 1
ATOM 619 O O . TRP A 1 76 ? 8.416 -8.678 -3.743 1.00 91.12 76 TRP A O 1
ATOM 629 N N . ALA A 1 77 ? 6.693 -9.022 -5.151 1.00 91.56 77 ALA A N 1
ATOM 630 C CA . ALA A 1 77 ? 5.936 -9.923 -4.290 1.00 91.56 77 ALA A CA 1
ATOM 631 C C . ALA A 1 77 ? 5.672 -9.362 -2.877 1.00 91.56 77 ALA A C 1
ATOM 633 O O . ALA A 1 77 ? 5.998 -10.030 -1.893 1.00 91.56 77 ALA A O 1
ATOM 634 N N . PRO A 1 78 ? 5.031 -8.180 -2.763 1.00 94.19 78 PRO A N 1
ATOM 635 C CA . PRO A 1 78 ? 4.624 -7.681 -1.461 1.00 94.19 78 PRO A CA 1
ATOM 636 C C . PRO A 1 78 ? 3.672 -8.669 -0.779 1.00 94.19 78 PRO A C 1
ATOM 638 O O . PRO A 1 78 ? 2.946 -9.427 -1.429 1.00 94.19 78 PRO A O 1
ATOM 641 N N . ALA A 1 79 ? 3.660 -8.624 0.544 1.00 94.69 79 ALA A N 1
ATOM 642 C CA . ALA A 1 79 ? 2.676 -9.283 1.379 1.00 94.69 79 ALA A CA 1
ATOM 643 C C . ALA A 1 79 ? 2.317 -8.333 2.519 1.00 94.69 79 ALA A C 1
ATOM 645 O O . ALA A 1 79 ? 3.155 -7.554 2.969 1.00 94.69 79 ALA A O 1
ATOM 646 N N . ILE A 1 80 ? 1.070 -8.390 2.972 1.00 96.44 80 ILE A N 1
ATOM 647 C CA . ILE A 1 80 ? 0.608 -7.602 4.108 1.00 96.44 80 ILE A CA 1
ATOM 648 C C . ILE A 1 80 ? -0.295 -8.454 4.989 1.00 96.44 80 ILE A C 1
ATOM 650 O O . ILE A 1 80 ? -1.046 -9.301 4.502 1.00 96.44 80 ILE A O 1
ATOM 654 N N . TRP A 1 81 ? -0.199 -8.201 6.286 1.00 96.06 81 TRP A N 1
ATOM 655 C CA . TRP A 1 81 ? -1.067 -8.721 7.326 1.00 96.06 81 TRP A CA 1
ATOM 656 C C . TRP A 1 81 ? -1.249 -7.625 8.377 1.00 96.06 81 TRP A C 1
ATOM 658 O O . TRP A 1 81 ? -0.359 -6.796 8.552 1.00 96.06 81 TRP A O 1
ATOM 668 N N . CYS A 1 82 ? -2.397 -7.613 9.041 1.00 96.50 82 CYS A N 1
ATOM 669 C CA . CYS A 1 82 ? -2.713 -6.688 10.121 1.00 96.50 82 CYS A CA 1
ATOM 670 C C . CYS A 1 82 ? -3.031 -7.517 11.363 1.00 96.50 82 CYS A C 1
ATOM 672 O O . CYS A 1 82 ? -3.774 -8.503 11.267 1.00 96.50 82 CYS A O 1
ATOM 674 N N . ASP A 1 83 ? -2.410 -7.178 12.491 1.00 95.56 83 ASP A N 1
ATOM 675 C CA . ASP A 1 83 ? -2.563 -7.965 13.705 1.00 95.56 83 ASP A CA 1
ATOM 676 C C . ASP A 1 83 ? -3.961 -7.769 14.300 1.00 95.56 83 ASP A C 1
ATOM 678 O O . ASP A 1 83 ? -4.514 -6.671 14.328 1.00 95.56 83 ASP A O 1
ATOM 682 N N . LYS A 1 84 ? -4.578 -8.854 14.771 1.00 94.12 84 LYS A N 1
ATOM 683 C CA . LYS A 1 84 ? -5.949 -8.781 15.285 1.00 94.12 84 LYS A CA 1
ATOM 684 C C . LYS A 1 84 ? -6.012 -8.205 16.701 1.00 94.12 84 LYS A C 1
ATOM 686 O O . LYS A 1 84 ? -7.062 -7.709 17.102 1.00 94.12 84 LYS A O 1
ATOM 691 N N . GLU A 1 85 ? -4.952 -8.309 17.485 1.00 94.25 85 GLU A N 1
ATOM 692 C CA . GLU A 1 85 ? -4.945 -7.845 18.869 1.00 94.25 85 GLU A CA 1
ATOM 693 C C . GLU A 1 85 ? -4.517 -6.380 18.946 1.00 94.25 85 GLU A C 1
ATOM 695 O O . GLU A 1 85 ? -5.167 -5.593 19.637 1.00 94.25 85 GLU A O 1
ATOM 700 N N . THR A 1 86 ? -3.482 -6.001 18.193 1.00 92.50 86 THR A N 1
ATOM 701 C CA . THR A 1 86 ? -2.865 -4.670 18.267 1.00 92.50 86 THR A CA 1
ATOM 702 C C . THR A 1 86 ? -3.151 -3.761 17.078 1.00 92.50 86 THR A C 1
ATOM 704 O O . THR A 1 86 ? -2.964 -2.550 17.212 1.00 92.50 86 THR A O 1
ATOM 707 N N . GLY A 1 87 ? -3.613 -4.320 15.954 1.00 89.44 87 GLY A N 1
ATOM 708 C CA . GLY A 1 87 ? -3.529 -3.666 14.644 1.00 89.44 87 GLY A CA 1
ATOM 709 C C . GLY A 1 87 ? -2.157 -3.887 14.021 1.00 89.44 87 GLY A C 1
ATOM 710 O O . GLY A 1 87 ? -1.151 -3.748 14.752 1.00 89.44 87 GLY A O 1
#

Solvent-accessible surface area (backbone atoms only — not comparable to full-atom values): 5230 Å² total; per-residue (Å²): 136,68,65,57,97,91,39,76,39,61,76,65,68,48,74,44,54,26,70,18,86,42,98,56,50,59,25,35,41,39,39,32,55,45,48,62,59,82,80,39,79,86,12,19,42,38,33,36,32,43,15,86,59,83,69,76,51,67,54,76,79,40,74,70,68,83,70,94,54,55,71,78,51,76,42,58,59,80,84,84,84,56,41,56,78,72,71